Protein AF-A0A4R2MLL0-F1 (afdb_monomer)

Radius of gyration: 19.11 Å; Cα contacts (8 Å, |Δi|>4): 13; chains: 1; bounding box: 48×29×63 Å

Solvent-accessible surface area (backbone atoms only — not comparable to full-atom values): 4720 Å² total; per-residue (Å²): 136,85,79,85,82,81,82,72,75,84,74,75,88,60,66,91,77,64,82,80,53,86,79,85,86,80,90,66,55,72,67,60,45,52,52,47,45,53,51,12,60,75,68,76,45,52,53,70,58,44,51,50,50,53,49,56,52,49,52,54,51,56,56,51,59,57,68,74,64,81,132

Structure (mmCIF, N/CA/C/O backbone):
data_AF-A0A4R2MLL0-F1
#
_entry.id   AF-A0A4R2MLL0-F1
#
loop_
_atom_site.group_PDB
_atom_site.id
_atom_site.type_symbol
_atom_site.label_atom_id
_atom_site.label_alt_id
_atom_site.label_comp_id
_atom_site.label_asym_id
_atom_site.label_entity_id
_atom_site.label_seq_id
_atom_site.pdbx_PDB_ins_code
_atom_site.Cartn_x
_atom_site.Cartn_y
_atom_site.Cartn_z
_atom_site.occupancy
_atom_site.B_iso_or_equiv
_atom_site.auth_seq_id
_atom_site.auth_comp_id
_atom_site.auth_asym_id
_atom_site.auth_atom_id
_atom_site.pdbx_PDB_model_num
ATOM 1 N N . MET A 1 1 ? 23.907 7.480 -44.320 1.00 54.00 1 MET A N 1
ATOM 2 C CA . MET A 1 1 ? 22.439 7.476 -44.129 1.00 54.00 1 MET A CA 1
ATOM 3 C C . MET A 1 1 ? 22.156 7.608 -42.637 1.00 54.00 1 MET A C 1
ATOM 5 O O . MET A 1 1 ? 22.728 6.804 -41.911 1.00 54.00 1 MET A O 1
ATOM 9 N N . PRO A 1 2 ? 21.373 8.583 -42.141 1.00 62.28 2 PRO A N 1
ATOM 10 C CA . PRO A 1 2 ? 20.967 8.592 -40.738 1.00 62.28 2 PRO A CA 1
ATOM 11 C C . PRO A 1 2 ? 19.643 7.831 -40.541 1.00 62.28 2 PRO A C 1
ATOM 13 O O . PRO A 1 2 ? 18.743 7.905 -41.376 1.00 62.28 2 PRO A O 1
ATOM 16 N N . ALA A 1 3 ? 19.556 7.072 -39.448 1.00 65.06 3 ALA A N 1
ATOM 17 C CA . ALA A 1 3 ? 18.383 6.299 -39.033 1.00 65.06 3 ALA A CA 1
ATOM 18 C C . ALA A 1 3 ? 17.244 7.210 -38.518 1.00 65.06 3 ALA A C 1
ATOM 20 O O . ALA A 1 3 ? 17.528 8.304 -38.022 1.00 65.06 3 ALA A O 1
ATOM 21 N N . PRO A 1 4 ? 15.963 6.791 -38.584 1.00 63.19 4 PRO A N 1
ATOM 22 C CA . PRO A 1 4 ? 14.864 7.609 -38.086 1.00 63.19 4 PRO A CA 1
ATOM 23 C C . PRO A 1 4 ? 14.855 7.639 -36.551 1.00 63.19 4 PRO A C 1
ATOM 25 O O . PRO A 1 4 ? 14.736 6.610 -35.885 1.00 63.19 4 PRO A O 1
ATOM 28 N N . ALA A 1 5 ? 14.949 8.844 -35.989 1.00 62.00 5 ALA A N 1
ATOM 29 C CA . ALA A 1 5 ? 14.713 9.107 -34.577 1.00 62.00 5 ALA A CA 1
ATOM 30 C C . ALA A 1 5 ? 13.223 8.893 -34.268 1.00 62.00 5 ALA A C 1
ATOM 32 O O . ALA A 1 5 ? 12.373 9.708 -34.627 1.00 62.00 5 ALA A O 1
ATOM 33 N N . ASN A 1 6 ? 12.890 7.774 -33.623 1.00 62.59 6 ASN A N 1
ATOM 34 C CA . ASN A 1 6 ? 11.536 7.524 -33.144 1.00 62.59 6 ASN A CA 1
ATOM 35 C C . ASN A 1 6 ? 11.298 8.329 -31.854 1.00 62.59 6 ASN A C 1
ATOM 37 O O . ASN A 1 6 ? 11.565 7.863 -30.747 1.00 62.59 6 ASN A O 1
ATOM 41 N N . SER A 1 7 ? 10.829 9.566 -32.010 1.00 66.12 7 SER A N 1
ATOM 42 C CA . SER A 1 7 ? 10.516 10.500 -30.922 1.00 66.12 7 SER A CA 1
ATOM 43 C C . SER A 1 7 ? 9.151 10.188 -30.306 1.00 66.12 7 SER A C 1
ATOM 45 O O . SER A 1 7 ? 8.212 10.977 -30.412 1.00 66.12 7 SER A O 1
ATOM 47 N N . GLN A 1 8 ? 9.002 9.018 -29.682 1.00 63.75 8 GLN A N 1
ATOM 48 C CA . GLN A 1 8 ? 7.768 8.716 -28.962 1.00 63.75 8 GLN A CA 1
ATOM 49 C C . GLN A 1 8 ? 7.753 9.524 -27.649 1.00 63.75 8 GLN A C 1
ATOM 51 O O . GLN A 1 8 ? 8.685 9.393 -26.851 1.00 63.75 8 GLN A O 1
ATOM 56 N N . PRO A 1 9 ? 6.743 10.385 -27.408 1.00 59.47 9 PRO A N 1
ATOM 57 C CA . PRO A 1 9 ? 6.713 11.230 -26.221 1.00 59.47 9 PRO A CA 1
ATOM 58 C C . PRO A 1 9 ? 6.697 10.361 -24.956 1.00 59.47 9 PRO A C 1
ATOM 60 O O . PRO A 1 9 ? 6.084 9.286 -24.960 1.00 59.47 9 PRO A O 1
ATOM 63 N N . PRO A 1 10 ? 7.351 10.800 -23.863 1.00 61.44 10 PRO A N 1
ATOM 64 C CA . PRO A 1 10 ? 7.428 10.025 -22.635 1.00 61.44 10 PRO A CA 1
ATOM 65 C C . PRO A 1 10 ? 6.011 9.719 -22.154 1.00 61.44 10 PRO A C 1
ATOM 67 O O . PRO A 1 10 ? 5.257 10.613 -21.764 1.00 61.44 10 PRO A O 1
ATOM 70 N N . ARG A 1 11 ? 5.633 8.436 -22.209 1.00 63.16 11 ARG A N 1
ATOM 71 C CA . ARG A 1 11 ? 4.361 7.953 -21.668 1.00 63.16 11 ARG A CA 1
ATOM 72 C C . ARG A 1 11 ? 4.289 8.396 -20.209 1.00 63.16 11 ARG A C 1
ATOM 74 O O . ARG A 1 11 ? 5.056 7.909 -19.378 1.00 63.16 11 ARG A O 1
ATOM 81 N N . LYS A 1 12 ? 3.379 9.327 -19.901 1.00 57.75 12 LYS A N 1
ATOM 82 C CA . LYS A 1 12 ? 3.054 9.719 -18.526 1.00 57.75 12 LYS A CA 1
ATOM 83 C C . LYS A 1 12 ? 2.685 8.445 -17.763 1.00 57.75 12 LYS A C 1
ATOM 85 O O . LYS A 1 12 ? 1.646 7.849 -18.017 1.00 57.75 12 LYS A O 1
ATOM 90 N N . ARG A 1 13 ? 3.557 8.008 -16.850 1.00 64.44 13 ARG A N 1
ATOM 91 C CA . ARG A 1 13 ? 3.377 6.774 -16.060 1.00 64.44 13 ARG A CA 1
ATOM 92 C C . ARG A 1 13 ? 2.374 6.926 -14.914 1.00 64.44 13 ARG A C 1
ATOM 94 O O . ARG A 1 13 ? 2.169 5.981 -14.162 1.00 64.44 13 ARG A O 1
ATOM 101 N N . ALA A 1 14 ? 1.768 8.101 -14.761 1.00 62.31 14 ALA A N 1
ATOM 102 C CA . ALA A 1 14 ? 0.834 8.387 -13.687 1.00 62.31 14 ALA A CA 1
ATOM 103 C C . ALA A 1 14 ? -0.496 8.911 -14.248 1.00 62.31 14 ALA A C 1
ATOM 105 O O . ALA A 1 14 ? -0.477 9.740 -15.163 1.00 62.31 14 ALA A O 1
ATOM 106 N N . PRO A 1 15 ? -1.639 8.474 -13.688 1.00 62.25 15 PRO A N 1
ATOM 107 C CA . PRO A 1 15 ? -2.940 9.053 -13.996 1.00 62.25 15 PRO A CA 1
ATOM 108 C C . PRO A 1 15 ? -2.946 10.564 -13.738 1.00 62.25 15 PRO A C 1
ATOM 110 O O . PRO A 1 15 ? -2.302 11.048 -12.799 1.00 62.25 15 PRO A O 1
ATOM 113 N N . ASN A 1 16 ? -3.696 11.310 -14.552 1.00 57.00 16 ASN A N 1
ATOM 114 C CA . ASN A 1 16 ? -3.884 12.748 -14.359 1.00 57.00 16 ASN A CA 1
ATOM 115 C C . ASN A 1 16 ? -4.367 13.024 -12.920 1.00 57.00 16 ASN A C 1
ATOM 117 O O . ASN A 1 16 ? -5.303 12.388 -12.444 1.00 57.00 16 ASN A O 1
ATOM 121 N N . GLY A 1 17 ? -3.699 13.944 -12.217 1.00 62.28 17 GLY A N 1
ATOM 122 C CA . GLY A 1 17 ? -4.035 14.327 -10.838 1.00 62.28 17 GLY A CA 1
ATOM 123 C C . GLY A 1 17 ? -3.285 13.579 -9.724 1.00 62.28 17 GLY A C 1
ATOM 124 O O . GLY A 1 17 ? -3.390 13.969 -8.563 1.00 62.28 17 GLY A O 1
ATOM 125 N N . VAL A 1 18 ? -2.505 12.535 -10.041 1.00 62.00 18 VAL A N 1
ATOM 126 C CA . VAL A 1 18 ? -1.755 11.754 -9.030 1.00 62.00 18 VAL A CA 1
ATOM 127 C C . VAL A 1 18 ? -0.420 12.403 -8.652 1.00 62.00 18 VAL A C 1
ATOM 129 O O . VAL A 1 18 ? 0.013 12.279 -7.514 1.00 62.00 18 VAL A O 1
ATOM 132 N N . LEU A 1 19 ? 0.218 13.118 -9.582 1.00 60.56 19 LEU A N 1
ATOM 133 C CA . LEU A 1 19 ? 1.519 13.775 -9.366 1.00 60.56 19 LEU A CA 1
ATOM 134 C C . LEU A 1 19 ? 1.405 15.244 -8.930 1.00 60.56 19 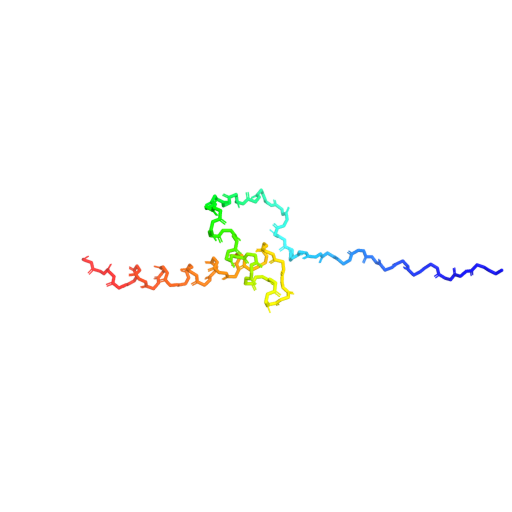LEU A C 1
ATOM 136 O O . LEU A 1 19 ? 2.416 15.902 -8.721 1.00 60.56 19 LEU A O 1
ATOM 140 N N . SER A 1 20 ? 0.189 15.781 -8.826 1.00 58.91 20 SER A N 1
ATOM 141 C CA . SER A 1 20 ? -0.061 17.198 -8.523 1.00 58.91 20 SER A CA 1
ATOM 142 C C . SER A 1 20 ? -0.132 17.515 -7.025 1.00 58.91 20 SER A C 1
ATOM 144 O O . SER A 1 20 ? -0.357 18.666 -6.666 1.00 58.91 20 SER A O 1
ATOM 146 N N 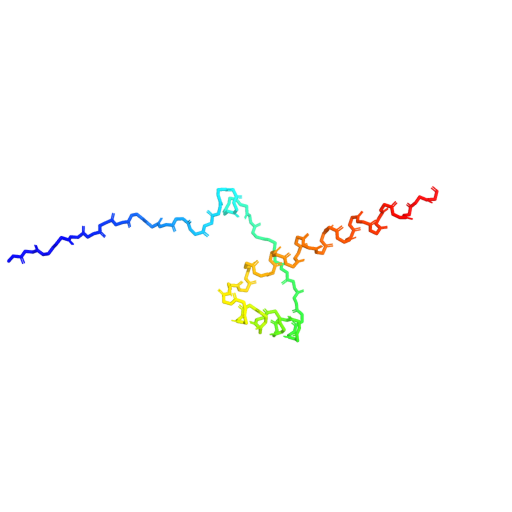. ARG A 1 21 ? 0.021 16.521 -6.140 1.00 63.88 21 ARG A N 1
ATOM 147 C CA . ARG A 1 21 ? -0.021 16.702 -4.680 1.00 63.88 21 ARG A CA 1
ATOM 148 C C . ARG A 1 21 ? 1.118 15.936 -4.012 1.00 63.88 21 ARG A C 1
ATOM 150 O O . ARG A 1 21 ? 1.474 14.851 -4.467 1.00 63.88 21 ARG A O 1
ATOM 157 N N . THR A 1 22 ? 1.667 16.507 -2.942 1.00 76.12 22 THR A N 1
ATOM 158 C CA . THR A 1 22 ? 2.717 15.893 -2.121 1.00 76.12 22 THR A CA 1
ATOM 159 C C . THR A 1 22 ? 2.301 14.476 -1.698 1.00 76.12 22 THR A C 1
ATOM 161 O O . THR A 1 22 ? 1.176 14.309 -1.215 1.00 76.12 22 THR A O 1
ATOM 164 N N . PRO A 1 23 ? 3.153 13.450 -1.882 1.00 81.12 23 PRO A N 1
ATOM 165 C CA . PRO A 1 23 ? 2.829 12.083 -1.490 1.00 81.12 23 PRO A CA 1
ATOM 166 C C . PRO A 1 23 ? 2.609 11.970 0.022 1.00 81.12 23 PRO A C 1
ATOM 168 O O . PRO A 1 23 ? 3.272 12.650 0.804 1.00 81.12 23 PRO A O 1
ATOM 171 N N . VAL A 1 24 ? 1.731 11.056 0.439 1.00 82.94 24 VAL A N 1
ATOM 172 C CA . VAL A 1 24 ? 1.644 10.647 1.846 1.00 82.94 24 VAL A CA 1
ATOM 173 C C . VAL A 1 24 ? 2.773 9.657 2.122 1.00 82.94 24 VAL A C 1
ATOM 175 O O . VAL A 1 24 ? 2.818 8.589 1.512 1.00 82.94 24 VAL A O 1
ATOM 178 N N . ALA A 1 25 ? 3.688 10.012 3.023 1.00 88.00 25 ALA A N 1
ATOM 179 C CA . ALA A 1 25 ? 4.731 9.103 3.482 1.00 88.00 25 ALA A CA 1
ATOM 180 C C . ALA A 1 25 ? 4.137 8.087 4.467 1.00 88.00 25 ALA A C 1
ATOM 182 O O . ALA A 1 25 ? 3.620 8.466 5.517 1.00 88.00 25 ALA A O 1
ATOM 183 N N . LEU A 1 26 ? 4.219 6.800 4.128 1.00 89.06 26 LEU A N 1
ATOM 184 C CA . LEU A 1 26 ? 3.813 5.702 4.999 1.00 89.06 26 LEU A CA 1
ATOM 185 C C . LEU A 1 26 ? 5.035 5.205 5.777 1.00 89.06 26 LEU A C 1
ATOM 187 O O . LEU A 1 26 ? 6.055 4.874 5.172 1.00 89.06 26 LEU A O 1
ATOM 191 N N . ARG A 1 27 ? 4.938 5.170 7.108 1.00 93.06 27 ARG A N 1
ATOM 192 C CA . ARG A 1 27 ? 5.954 4.546 7.962 1.00 93.06 27 ARG A CA 1
ATOM 193 C C . ARG A 1 27 ? 5.590 3.078 8.121 1.00 93.06 27 ARG A C 1
ATOM 195 O O . ARG A 1 27 ? 4.518 2.788 8.638 1.00 93.06 27 ARG A O 1
ATOM 202 N N . LEU A 1 28 ? 6.469 2.211 7.642 1.00 92.12 28 LEU A N 1
ATOM 203 C CA . LEU A 1 28 ? 6.378 0.765 7.781 1.00 92.12 28 LEU A CA 1
ATOM 204 C C . LEU A 1 28 ? 7.557 0.289 8.623 1.00 92.12 28 LEU A C 1
ATOM 206 O O . LEU A 1 28 ? 8.649 0.865 8.531 1.00 92.12 28 LEU A O 1
ATOM 210 N N . LEU A 1 29 ? 7.329 -0.756 9.404 1.00 95.94 29 LEU A N 1
ATOM 211 C CA . LEU A 1 29 ? 8.395 -1.569 9.969 1.00 95.94 29 LEU A CA 1
ATOM 212 C C . LEU A 1 29 ? 9.161 -2.284 8.847 1.00 95.94 29 LEU A C 1
ATOM 214 O O . LEU A 1 29 ? 8.718 -2.352 7.694 1.00 95.94 29 LEU A O 1
ATOM 218 N N . GLU A 1 30 ? 10.342 -2.796 9.177 1.00 94.94 30 GLU A N 1
ATOM 219 C CA . GLU A 1 30 ? 11.207 -3.453 8.198 1.00 94.94 30 GLU A CA 1
ATOM 220 C C . GLU A 1 30 ? 10.556 -4.733 7.659 1.00 94.94 30 GLU A C 1
ATOM 222 O O . GLU A 1 30 ? 10.572 -4.978 6.450 1.00 94.94 30 GLU A O 1
ATOM 227 N N . GLU A 1 31 ? 9.879 -5.478 8.531 1.00 96.44 31 GLU A N 1
ATOM 228 C CA . GLU A 1 31 ? 9.147 -6.697 8.196 1.00 96.44 31 GLU A CA 1
ATOM 229 C C . GLU A 1 31 ? 7.958 -6.404 7.271 1.00 96.44 31 GLU A C 1
ATOM 231 O O . GLU A 1 31 ? 7.794 -7.047 6.234 1.00 96.44 31 GLU A O 1
ATOM 236 N N . GLU A 1 32 ? 7.166 -5.378 7.598 1.00 95.31 32 GLU A N 1
ATOM 237 C CA . GLU A 1 32 ? 6.007 -4.952 6.801 1.00 95.31 32 GLU A CA 1
ATOM 238 C C . GLU A 1 32 ? 6.432 -4.483 5.403 1.00 95.31 32 GLU A C 1
ATOM 240 O O . GLU A 1 32 ? 5.775 -4.761 4.394 1.00 95.31 32 GLU A O 1
ATOM 245 N N . LYS A 1 33 ? 7.561 -3.771 5.326 1.00 94.94 33 LYS A N 1
ATOM 246 C CA . LYS A 1 33 ? 8.127 -3.321 4.056 1.00 94.94 33 LYS A CA 1
ATOM 247 C C . LYS A 1 33 ? 8.630 -4.502 3.221 1.00 94.94 33 LYS A C 1
ATOM 249 O O . LYS A 1 33 ? 8.361 -4.532 2.019 1.00 94.94 33 LYS A O 1
ATOM 254 N N . ALA A 1 34 ? 9.323 -5.461 3.833 1.00 96.88 34 ALA A N 1
ATOM 255 C CA . ALA A 1 34 ? 9.809 -6.654 3.144 1.00 96.88 34 ALA A CA 1
ATOM 256 C C . ALA A 1 34 ? 8.651 -7.489 2.571 1.00 96.88 34 ALA A C 1
ATOM 258 O O . ALA A 1 34 ? 8.713 -7.934 1.422 1.00 96.88 34 ALA A O 1
ATOM 259 N N . GLU A 1 35 ? 7.559 -7.639 3.326 1.00 96.88 35 GLU A N 1
ATOM 260 C CA . GLU A 1 35 ? 6.354 -8.324 2.851 1.00 96.88 35 GLU A CA 1
ATOM 261 C C . GLU A 1 35 ? 5.726 -7.600 1.649 1.00 96.88 35 GLU A C 1
ATOM 263 O O . GLU A 1 35 ? 5.414 -8.224 0.628 1.00 96.88 35 GLU A O 1
ATOM 268 N N . LEU A 1 36 ? 5.604 -6.271 1.723 1.00 95.38 36 LEU A N 1
ATOM 269 C CA . LEU A 1 36 ? 5.086 -5.455 0.626 1.00 95.38 36 LEU A CA 1
ATOM 270 C C . LEU A 1 36 ? 5.940 -5.582 -0.647 1.00 95.38 36 LEU A C 1
ATOM 272 O O . LEU A 1 36 ? 5.392 -5.680 -1.749 1.00 95.38 36 LEU A O 1
ATOM 276 N N . GLU A 1 37 ? 7.267 -5.584 -0.522 1.00 95.94 37 GLU A N 1
ATOM 277 C CA . GLU A 1 37 ? 8.185 -5.755 -1.654 1.00 95.94 37 GLU A CA 1
ATOM 278 C C . GLU A 1 37 ? 8.087 -7.158 -2.266 1.00 95.94 37 GLU A C 1
ATOM 280 O O . GLU A 1 37 ? 8.018 -7.289 -3.492 1.00 95.94 37 GLU A O 1
ATOM 285 N N . ALA A 1 38 ? 7.992 -8.199 -1.434 1.00 97.38 38 ALA A N 1
ATOM 286 C CA . ALA A 1 38 ? 7.810 -9.572 -1.895 1.00 97.38 38 ALA A CA 1
ATOM 287 C C . ALA A 1 38 ? 6.492 -9.741 -2.669 1.00 97.38 38 ALA A C 1
ATO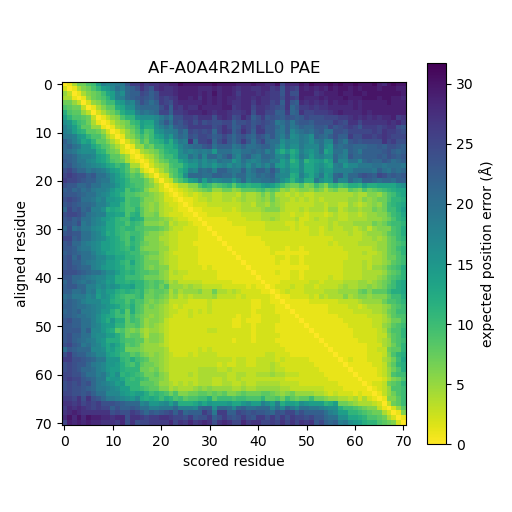M 289 O O . ALA A 1 38 ? 6.467 -10.348 -3.744 1.00 97.38 38 ALA A O 1
ATOM 290 N N . LEU A 1 39 ? 5.394 -9.170 -2.168 1.00 96.94 39 LEU A N 1
ATOM 291 C CA . LEU A 1 39 ? 4.107 -9.180 -2.865 1.00 96.94 39 LEU A CA 1
ATOM 292 C C . LEU A 1 39 ? 4.164 -8.386 -4.178 1.00 96.94 39 LEU A C 1
ATOM 294 O O . LEU A 1 39 ? 3.638 -8.839 -5.197 1.00 96.94 39 LEU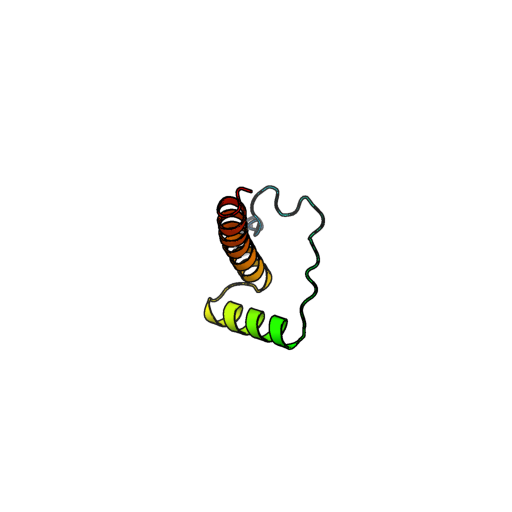 A O 1
ATOM 298 N N . ALA A 1 40 ? 4.841 -7.235 -4.189 1.00 95.81 40 ALA A N 1
ATOM 299 C CA . ALA A 1 40 ? 4.976 -6.412 -5.390 1.00 95.81 40 ALA A CA 1
ATOM 300 C C . ALA A 1 40 ? 5.748 -7.151 -6.492 1.00 95.81 40 ALA A C 1
ATOM 302 O O . ALA A 1 40 ? 5.325 -7.145 -7.653 1.00 95.81 40 ALA A O 1
ATOM 303 N N . ALA A 1 41 ? 6.824 -7.848 -6.114 1.00 96.12 41 ALA A N 1
ATOM 304 C CA . ALA A 1 41 ? 7.593 -8.697 -7.015 1.00 96.12 41 ALA A CA 1
ATOM 305 C C . ALA A 1 41 ? 6.743 -9.847 -7.577 1.00 96.12 41 ALA A C 1
ATOM 307 O O . ALA A 1 41 ? 6.754 -10.079 -8.787 1.00 96.12 41 ALA A O 1
ATOM 308 N N . ARG A 1 42 ? 5.950 -10.519 -6.729 1.00 96.62 42 ARG A N 1
ATOM 309 C CA . ARG A 1 42 ? 5.049 -11.612 -7.144 1.00 96.62 42 ARG A CA 1
ATOM 310 C C . ARG A 1 42 ? 3.986 -11.164 -8.148 1.00 96.62 42 ARG A C 1
ATOM 312 O O . ARG A 1 42 ? 3.645 -11.929 -9.043 1.00 96.62 42 ARG A O 1
ATOM 319 N N . GLU A 1 43 ? 3.476 -9.941 -8.018 1.00 94.12 43 GLU A N 1
ATOM 320 C CA . GLU A 1 43 ? 2.460 -9.381 -8.922 1.00 94.12 43 GLU A CA 1
ATOM 321 C C . GLU A 1 43 ? 3.042 -8.616 -10.128 1.00 94.12 43 GLU A C 1
ATOM 323 O O . GLU A 1 43 ? 2.275 -8.058 -10.917 1.00 94.12 43 GLU A O 1
ATOM 328 N N . ALA A 1 44 ? 4.373 -8.566 -10.283 1.00 93.38 44 ALA A N 1
ATOM 329 C CA . ALA A 1 44 ? 5.071 -7.778 -11.307 1.00 93.38 44 ALA A CA 1
ATOM 330 C C . ALA A 1 44 ? 4.654 -6.288 -11.320 1.00 93.38 44 ALA A C 1
ATOM 332 O O . ALA A 1 44 ? 4.471 -5.669 -12.375 1.00 93.38 44 ALA A O 1
ATOM 333 N N . ARG A 1 45 ? 4.484 -5.698 -10.131 1.00 89.44 45 ARG A N 1
ATOM 334 C CA . ARG A 1 45 ? 4.066 -4.299 -9.927 1.00 89.44 45 ARG A CA 1
ATOM 335 C C . ARG A 1 45 ? 5.117 -3.532 -9.137 1.00 89.44 45 ARG A C 1
ATOM 337 O O . ARG A 1 45 ? 5.937 -4.109 -8.436 1.00 89.44 45 ARG A O 1
ATOM 344 N N . SER A 1 46 ? 5.083 -2.201 -9.220 1.00 93.25 46 SER A N 1
ATOM 345 C CA . SER A 1 46 ? 5.904 -1.383 -8.326 1.00 93.25 46 SER A CA 1
ATOM 346 C C . SER A 1 46 ? 5.357 -1.422 -6.899 1.00 93.25 46 SER A C 1
ATOM 348 O O . SER A 1 46 ? 4.141 -1.463 -6.694 1.00 93.25 46 SER A O 1
ATOM 350 N N . THR A 1 47 ? 6.250 -1.314 -5.915 1.00 92.44 47 THR A N 1
ATOM 351 C CA . THR A 1 47 ? 5.904 -1.257 -4.486 1.00 92.44 47 THR A CA 1
ATOM 352 C C . THR A 1 47 ? 4.870 -0.167 -4.200 1.00 92.44 47 THR A C 1
ATOM 354 O O . THR A 1 47 ? 3.878 -0.409 -3.525 1.00 92.44 47 THR A O 1
ATOM 357 N N . ALA A 1 48 ? 5.028 1.018 -4.802 1.00 89.69 48 ALA A N 1
ATOM 358 C CA . ALA A 1 48 ? 4.080 2.125 -4.652 1.00 89.69 48 ALA A CA 1
ATOM 359 C C . ALA A 1 48 ? 2.689 1.822 -5.244 1.00 89.69 48 ALA A C 1
ATOM 361 O O . ALA A 1 48 ? 1.671 2.223 -4.676 1.00 89.69 48 ALA A O 1
ATOM 362 N N . ALA A 1 49 ? 2.626 1.122 -6.384 1.00 89.94 49 ALA A N 1
ATOM 363 C CA . ALA A 1 49 ? 1.355 0.741 -6.994 1.00 89.94 49 ALA A CA 1
ATOM 364 C C . ALA A 1 49 ? 0.630 -0.307 -6.144 1.00 89.94 49 ALA A C 1
ATOM 366 O O . ALA A 1 49 ? -0.569 -0.161 -5.901 1.00 89.94 49 ALA A O 1
ATOM 367 N N . LEU A 1 50 ? 1.355 -1.317 -5.651 1.00 94.88 50 LEU A N 1
ATOM 368 C CA . LEU A 1 50 ? 0.780 -2.322 -4.765 1.00 94.88 50 LEU A CA 1
ATOM 369 C C . LEU A 1 50 ? 0.328 -1.709 -3.432 1.00 94.88 50 LEU A C 1
ATOM 371 O O . LEU A 1 50 ? -0.802 -1.947 -3.013 1.00 94.88 50 LEU A O 1
ATOM 375 N N . ALA A 1 51 ? 1.148 -0.852 -2.817 1.00 93.62 51 ALA A N 1
ATOM 376 C CA . ALA A 1 51 ? 0.797 -0.150 -1.581 1.00 93.62 51 ALA A CA 1
ATOM 377 C C . ALA A 1 51 ? -0.516 0.629 -1.728 1.00 93.62 51 ALA A C 1
ATOM 379 O O . ALA A 1 51 ? -1.396 0.565 -0.871 1.00 93.62 51 ALA A O 1
ATOM 380 N N . ARG A 1 52 ? -0.692 1.320 -2.860 1.00 92.06 52 ARG A N 1
ATOM 381 C CA . ARG A 1 52 ? -1.933 2.037 -3.160 1.00 92.06 52 ARG A CA 1
ATOM 382 C C . ARG A 1 52 ? -3.131 1.096 -3.296 1.00 92.06 52 ARG A C 1
ATOM 384 O O 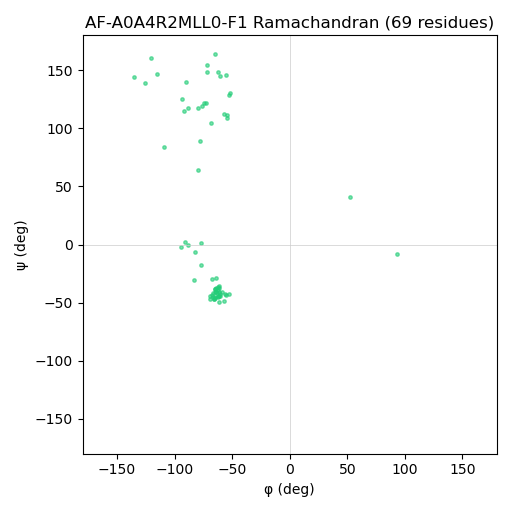. ARG A 1 52 ? -4.214 1.443 -2.835 1.00 92.06 52 ARG A O 1
ATOM 391 N N . LEU A 1 53 ? -2.967 -0.060 -3.938 1.00 93.75 53 LEU A N 1
ATOM 392 C CA . LEU A 1 53 ? -4.045 -1.044 -4.080 1.00 93.75 53 LEU A CA 1
ATOM 393 C C . LEU A 1 53 ? -4.468 -1.616 -2.726 1.00 93.75 53 LEU A C 1
ATOM 395 O O . LEU A 1 53 ? -5.664 -1.658 -2.436 1.00 93.75 53 LEU A O 1
ATOM 399 N N . LEU A 1 54 ? -3.499 -1.990 -1.890 1.00 94.81 54 LEU A N 1
A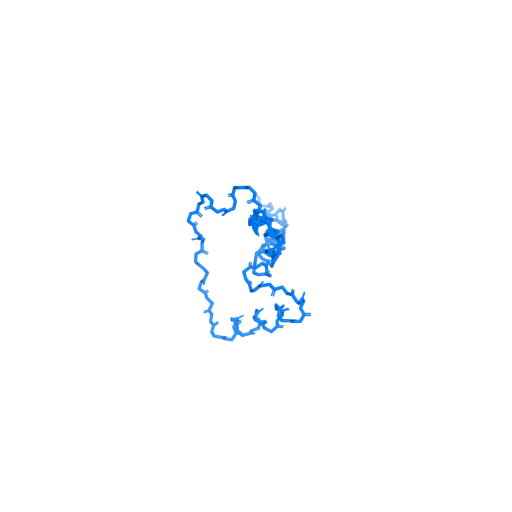TOM 400 C CA . LEU A 1 54 ? -3.753 -2.468 -0.532 1.00 94.81 54 LEU A CA 1
ATOM 401 C C . LEU A 1 54 ? -4.458 -1.400 0.307 1.00 94.81 54 LEU A C 1
ATOM 40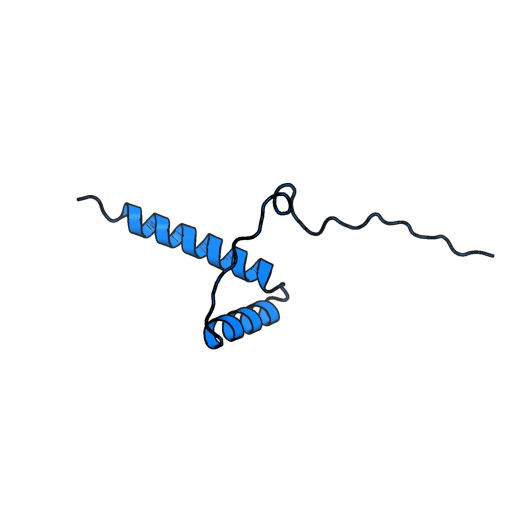3 O O . LEU A 1 54 ? -5.469 -1.698 0.937 1.00 94.81 54 LEU A O 1
ATOM 407 N N . PHE A 1 55 ? -4.012 -0.143 0.228 1.00 93.94 55 PHE A N 1
ATOM 408 C CA . PHE A 1 55 ? -4.682 0.980 0.883 1.00 93.94 55 PHE A CA 1
ATOM 409 C C . PHE A 1 55 ? -6.146 1.126 0.441 1.00 93.94 55 PHE A C 1
ATOM 411 O O . PHE A 1 55 ? -7.036 1.239 1.280 1.00 93.94 55 PHE A O 1
ATOM 418 N N . LEU A 1 56 ? -6.424 1.101 -0.867 1.00 94.94 56 LEU A N 1
ATOM 419 C CA . LEU A 1 56 ? -7.792 1.232 -1.380 1.00 94.94 56 LEU A CA 1
ATOM 420 C C . LEU A 1 56 ? -8.686 0.067 -0.940 1.00 94.94 56 LEU A C 1
ATOM 422 O O . LEU A 1 56 ? -9.853 0.288 -0.616 1.00 94.94 56 LEU A O 1
ATOM 426 N N . ARG A 1 57 ? -8.139 -1.152 -0.896 1.00 95.19 57 ARG A N 1
ATOM 427 C CA . ARG A 1 57 ? -8.846 -2.333 -0.391 1.00 95.19 57 ARG A CA 1
ATOM 428 C C . ARG A 1 57 ? -9.133 -2.216 1.108 1.00 95.19 57 ARG A C 1
ATOM 430 O O . ARG A 1 57 ? -10.269 -2.429 1.521 1.00 95.19 57 ARG A O 1
ATOM 437 N N . GLY A 1 58 ? -8.141 -1.821 1.905 1.00 94.69 58 GLY A N 1
ATOM 438 C CA . GLY A 1 58 ? -8.300 -1.593 3.344 1.00 94.69 58 GLY A CA 1
ATOM 439 C C . GLY A 1 58 ? -9.302 -0.481 3.656 1.00 94.69 58 GLY A C 1
ATOM 440 O O . GLY A 1 58 ? -10.117 -0.626 4.558 1.00 94.6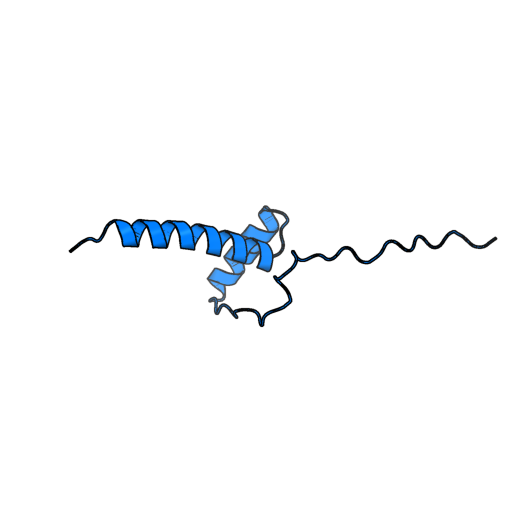9 58 GLY A O 1
ATOM 441 N N . LEU A 1 59 ? -9.329 0.588 2.854 1.00 95.56 59 LEU A N 1
ATOM 442 C CA . LEU A 1 59 ? -10.291 1.681 3.008 1.00 95.56 59 LEU A CA 1
ATOM 443 C C . LEU A 1 59 ? -11.742 1.216 2.814 1.00 95.56 59 LEU A C 1
ATOM 445 O O . LEU A 1 59 ? -12.642 1.722 3.483 1.00 95.56 59 LEU A O 1
ATOM 449 N N . GLN A 1 60 ? -11.985 0.277 1.897 1.00 94.25 60 GLN A N 1
ATOM 450 C CA . GLN A 1 60 ? -13.316 -0.306 1.715 1.00 94.25 60 GLN A CA 1
ATOM 451 C C . GLN A 1 60 ? -13.733 -1.136 2.933 1.00 94.25 60 GLN A C 1
ATOM 453 O O . GLN A 1 60 ? -14.853 -0.959 3.405 1.00 94.25 60 GLN A O 1
ATOM 458 N N . ALA A 1 61 ? -12.833 -1.9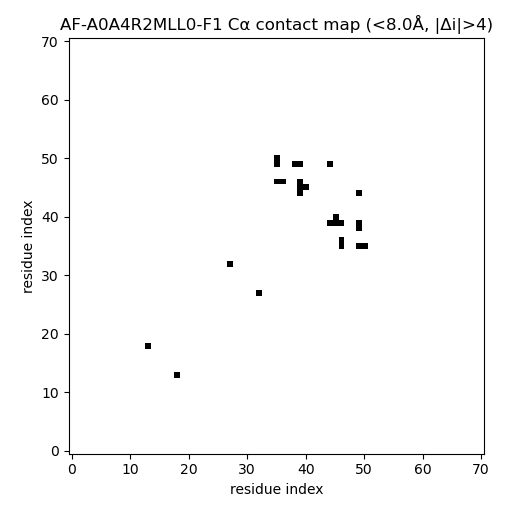76 3.456 1.00 94.88 61 ALA A N 1
ATOM 459 C CA . ALA A 1 61 ? -13.083 -2.773 4.658 1.00 94.88 61 ALA A CA 1
ATOM 460 C C . ALA A 1 61 ? -13.342 -1.881 5.884 1.00 94.88 61 ALA A C 1
ATOM 462 O O . ALA A 1 61 ? -14.389 -1.987 6.509 1.00 94.88 61 ALA A O 1
ATOM 463 N N . TYR A 1 62 ? -12.475 -0.897 6.125 1.00 93.81 62 TYR A N 1
ATOM 464 C CA . TYR A 1 62 ? -12.620 0.056 7.226 1.00 93.81 62 TYR A CA 1
ATOM 465 C C . TYR A 1 62 ? -13.967 0.798 7.200 1.00 93.81 62 TYR A C 1
ATOM 467 O O . TYR A 1 62 ? -14.631 0.958 8.221 1.00 93.81 62 TYR A O 1
ATOM 475 N N . ARG A 1 63 ? -14.411 1.238 6.014 1.00 92.75 63 ARG A N 1
ATOM 476 C CA . ARG A 1 63 ? -15.724 1.885 5.846 1.00 92.75 63 ARG A CA 1
ATOM 477 C C . ARG A 1 63 ? -16.893 0.929 6.069 1.00 92.75 63 ARG A C 1
ATOM 479 O O . ARG A 1 63 ? -17.971 1.397 6.425 1.00 92.75 63 ARG A O 1
ATOM 486 N N . ALA A 1 64 ? -16.720 -0.358 5.781 1.00 91.44 64 ALA A N 1
ATOM 487 C CA . ALA A 1 64 ? -17.739 -1.361 6.056 1.00 91.44 64 ALA A CA 1
ATOM 488 C C . ALA A 1 64 ? -17.880 -1.558 7.570 1.00 91.44 64 ALA A C 1
ATOM 490 O O . ALA A 1 64 ? -18.996 -1.449 8.069 1.00 91.44 64 ALA A O 1
ATOM 491 N N . ASP A 1 65 ? -16.766 -1.702 8.290 1.00 89.44 65 ASP A N 1
ATOM 492 C CA . ASP A 1 65 ? -16.754 -1.869 9.750 1.00 89.44 65 ASP A CA 1
ATOM 493 C C . ASP A 1 65 ? -17.415 -0.683 10.467 1.00 89.44 65 ASP A C 1
ATOM 495 O O . ASP A 1 65 ? -18.228 -0.867 11.369 1.00 89.44 65 ASP A O 1
ATOM 499 N N . GLN A 1 66 ? -17.159 0.548 10.008 1.00 80.12 66 GLN A N 1
ATOM 500 C CA . GLN A 1 66 ? -17.797 1.744 10.572 1.00 80.12 66 GLN A CA 1
ATOM 501 C C . GLN A 1 66 ? -19.318 1.796 10.381 1.00 80.12 66 GLN A C 1
ATOM 503 O O . GLN A 1 66 ? -20.011 2.396 11.195 1.00 80.12 66 GLN A O 1
ATOM 508 N N . LYS A 1 67 ? -19.863 1.194 9.317 1.00 67.44 67 LYS A N 1
ATOM 509 C CA . LYS A 1 67 ? -21.320 1.162 9.092 1.00 67.44 67 LYS A CA 1
ATOM 510 C C . LYS A 1 67 ? -22.033 0.131 9.966 1.00 67.44 67 LYS A C 1
ATOM 512 O O . LYS A 1 67 ? -23.250 0.207 10.095 1.00 67.44 67 LYS A O 1
ATOM 517 N N . VAL A 1 68 ? -21.294 -0.824 10.530 1.00 61.62 68 VAL A N 1
ATOM 518 C CA . VAL A 1 68 ? -21.825 -1.869 11.417 1.00 61.62 68 VAL A CA 1
ATOM 519 C C . VAL A 1 68 ? -21.978 -1.360 12.857 1.00 61.62 68 VAL A C 1
ATOM 521 O O . VAL A 1 68 ? -22.599 -2.040 13.665 1.00 61.62 68 VAL A O 1
ATOM 524 N N . LEU A 1 69 ? -21.509 -0.144 13.170 1.00 53.59 69 LEU A N 1
ATOM 525 C CA . LEU A 1 69 ? -21.695 0.481 14.479 1.00 53.59 69 LEU A CA 1
ATOM 526 C C . LEU A 1 69 ? -22.685 1.665 14.433 1.00 53.59 69 LEU A C 1
ATOM 528 O O . LEU A 1 69 ? -22.263 2.817 14.321 1.00 53.59 69 LEU A O 1
ATOM 532 N N . PRO A 1 70 ? -24.000 1.409 14.522 1.00 50.84 70 PRO A N 1
ATOM 533 C CA . PRO A 1 70 ? -24.953 2.349 15.088 1.00 50.84 70 PRO A CA 1
ATOM 534 C C . PRO A 1 70 ? -25.110 2.064 16.595 1.00 50.84 70 PRO A C 1
ATOM 536 O O . PRO A 1 70 ? -25.597 0.997 16.964 1.00 50.84 70 PRO A O 1
ATOM 539 N N . GLU A 1 71 ? -24.698 3.006 17.447 1.00 54.03 71 GLU A N 1
ATOM 540 C CA . GLU A 1 71 ? -25.257 3.168 18.804 1.00 54.03 71 GLU A CA 1
ATOM 541 C C . GLU A 1 71 ? -26.396 4.192 18.730 1.00 54.03 71 GLU A C 1
ATOM 543 O O . GLU A 1 71 ? -26.177 5.257 18.100 1.00 54.03 71 GLU A O 1
#

Foldseek 3Di:
DDDDDPCDDPDPPDDPPPPPDDDDDDDDDPVRLVVLVVVCVVVVHDSVVSVVVVVVVVVVVVVVVVVVDDD

Nearest PDB structures (foldseek):
  7vp2-assembly1_B  TM=7.053E-01  e=2.884E+00  Arabidopsis thaliana
  7odt-assembly1_a  TM=3.562E-01  e=5.489E+00  Homo sapiens

Secondary structure (DSSP, 8-state):
-PPP---------S-TTSSSSPPPPPP--HHHHHHHHHHHHHTT--HHHHHHHHHHHHHHHHHHHHHT---

Sequence (71 aa):
MPAPANSQPPRKRAPNGVLSRTPVALRLLEEEKAELEALAAREARSTAALARLLFLRGLQAYRADQKVLPE

Mean predicted aligned error: 11.39 Å

Organism: Rubrivivax gelatinosus (NCBI:txid28068)

pLDDT: mean 81.02, std 15.95, range [50.84, 97.38]